Protein AF-A0A7H8UGN9-F1 (afdb_monomer)

Nearest PDB structures (foldseek):
  7ktr-assembly1_F  TM=2.786E-01  e=3.218E+00  Homo sapiens
  7kts-assembly1_F  TM=2.786E-01  e=3.218E+00  Homo sapiens

Secondary structure (DSSP, 8-state):
---B--PPSS-STT-----HHHHHT-THHHH---SSPPPHHHHHHHHHHHHHHHHHHHHHHHHHH-S-B--SS-HHHHHHHHHHHTTT--------SS--EEPPPTT------------------PPPBTTBEE-----------

Radius of gyration: 26.69 Å; Cα contacts (8 Å, |Δi|>4): 137; chains: 1; bounding box: 57×45×77 Å

Sequence (145 aa):
MAINDFKSFAVGAGANVMSKAGWIALTALATGFQAGKASSAQVNKALRQSSVIASMIAQFTADFTGQDVLDNGNLSTLHAAFGNSVSGRLAKVLTFTSFGTYTPTTGTKKIRVPAVGGEGCGGGVPSSSSATQTITMGGECVVYA

Organism: Enterobacter cloacae (NCBI:txid550)

Mean predicted aligned error: 12.05 Å

Solvent-accessible surface area (backbone atoms only — not comparable to full-atom values): 9498 Å² total; per-residue (Å²): 130,49,48,54,59,50,61,57,40,75,77,57,90,89,44,70,49,54,51,71,69,60,50,74,71,34,69,44,73,80,71,44,84,65,95,75,84,77,55,64,30,53,52,41,38,56,47,24,59,53,24,40,52,50,20,49,53,34,44,52,25,12,73,58,58,63,41,68,35,75,84,76,82,57,59,68,61,52,52,52,44,47,54,53,35,62,53,91,58,91,87,77,88,84,86,76,94,61,88,61,80,52,72,72,58,92,86,68,84,77,85,84,83,84,86,82,89,82,95,52,81,68,82,81,84,69,88,62,52,103,72,34,57,66,69,81,66,73,69,88,86,82,81,84,129

Structure (mmCIF, N/CA/C/O backbone):
data_AF-A0A7H8UGN9-F1
#
_entry.id   AF-A0A7H8UGN9-F1
#
loop_
_atom_site.group_PDB
_atom_site.id
_atom_site.type_symbol
_atom_site.label_atom_id
_atom_site.label_alt_id
_atom_site.label_comp_id
_atom_site.label_asym_id
_atom_site.label_entity_id
_atom_site.label_seq_id
_atom_site.pdbx_PDB_ins_code
_atom_site.Cartn_x
_atom_site.Cartn_y
_atom_site.Cartn_z
_atom_site.occupancy
_atom_site.B_iso_or_equiv
_atom_site.auth_seq_id
_atom_site.auth_comp_id
_atom_site.auth_asym_id
_atom_site.auth_atom_id
_atom_site.pdbx_PDB_model_num
ATOM 1 N N . MET A 1 1 ? 18.323 10.502 -0.419 1.00 78.19 1 MET A N 1
ATOM 2 C CA . MET A 1 1 ? 17.326 9.423 -0.265 1.00 78.19 1 MET A CA 1
ATOM 3 C C . MET A 1 1 ? 15.979 10.057 -0.538 1.00 78.19 1 MET A C 1
ATOM 5 O O . MET A 1 1 ? 15.752 11.125 0.016 1.00 78.19 1 MET A O 1
ATOM 9 N N . ALA A 1 2 ? 15.171 9.473 -1.421 1.00 91.44 2 ALA A N 1
ATOM 10 C CA . ALA A 1 2 ? 13.833 9.983 -1.707 1.00 91.44 2 ALA A CA 1
ATOM 11 C C . ALA A 1 2 ? 12.951 9.940 -0.448 1.00 91.44 2 ALA A C 1
ATOM 13 O O . ALA A 1 2 ? 13.086 9.036 0.382 1.00 91.44 2 ALA A O 1
ATOM 14 N N . ILE A 1 3 ? 12.086 10.935 -0.293 1.00 95.06 3 ILE A N 1
ATOM 15 C CA . ILE A 1 3 ? 11.214 11.114 0.867 1.00 95.06 3 ILE A CA 1
ATOM 16 C C . ILE A 1 3 ? 9.932 10.297 0.687 1.00 95.06 3 ILE A C 1
ATOM 18 O O . ILE A 1 3 ? 9.371 10.217 -0.401 1.00 95.06 3 ILE A O 1
ATOM 22 N N . ASN A 1 4 ? 9.449 9.711 1.780 1.00 96.88 4 ASN A N 1
ATOM 23 C CA . ASN A 1 4 ? 8.142 9.069 1.866 1.00 96.88 4 ASN A CA 1
ATOM 24 C C . ASN A 1 4 ? 7.338 9.722 2.992 1.00 96.88 4 ASN A C 1
ATOM 26 O O . ASN A 1 4 ? 7.668 9.527 4.167 1.00 96.88 4 ASN A O 1
ATOM 30 N N . ASP A 1 5 ? 6.285 10.459 2.654 1.00 97.38 5 ASP A N 1
ATOM 31 C CA . ASP A 1 5 ? 5.433 11.137 3.637 1.00 97.38 5 ASP A CA 1
ATOM 32 C C . ASP A 1 5 ? 4.325 10.245 4.205 1.00 97.38 5 ASP A C 1
ATOM 34 O O . ASP A 1 5 ? 3.817 10.513 5.293 1.00 97.38 5 ASP A O 1
ATOM 38 N N . PHE A 1 6 ? 4.005 9.124 3.555 1.00 97.06 6 PHE A N 1
ATOM 39 C CA . PHE A 1 6 ? 3.008 8.181 4.054 1.00 97.06 6 PHE A CA 1
ATOM 40 C C . PHE A 1 6 ? 3.581 7.389 5.226 1.00 97.06 6 PHE A C 1
ATOM 42 O O . PHE A 1 6 ? 4.402 6.479 5.066 1.00 97.06 6 PHE A O 1
ATOM 49 N N . LYS A 1 7 ? 3.144 7.727 6.440 1.00 96.38 7 LYS A N 1
ATOM 50 C CA . LYS A 1 7 ? 3.628 7.094 7.670 1.00 96.38 7 LYS A CA 1
ATOM 51 C C . LYS A 1 7 ? 2.713 5.967 8.124 1.00 96.38 7 LYS A C 1
ATOM 53 O O . LYS A 1 7 ? 1.488 6.063 8.081 1.00 96.38 7 LYS A O 1
ATOM 58 N N . SER A 1 8 ? 3.330 4.902 8.623 1.00 97.06 8 SER A N 1
ATOM 59 C CA . SER A 1 8 ? 2.602 3.846 9.316 1.00 97.06 8 SER A CA 1
ATOM 60 C C . SER A 1 8 ? 2.088 4.354 10.666 1.00 97.06 8 SER A C 1
ATOM 62 O O . SER A 1 8 ? 2.807 4.989 11.438 1.00 97.06 8 SER A O 1
ATOM 64 N N . PHE A 1 9 ? 0.820 4.078 10.960 1.00 97.19 9 PHE A N 1
ATOM 65 C CA . PHE A 1 9 ? 0.168 4.531 12.179 1.00 97.19 9 PHE A CA 1
ATOM 66 C C . PHE A 1 9 ? 0.240 3.473 13.277 1.00 97.19 9 PHE A C 1
ATOM 68 O O . PHE A 1 9 ? 0.092 2.272 13.039 1.00 97.19 9 PHE A O 1
ATOM 75 N N . ALA A 1 10 ? 0.426 3.947 14.509 1.00 96.00 10 ALA A N 1
ATOM 76 C CA . ALA A 1 10 ? 0.406 3.145 15.720 1.00 96.00 10 ALA A CA 1
ATOM 77 C C . ALA A 1 10 ? 1.354 1.939 15.697 1.00 96.00 10 ALA A C 1
ATOM 79 O O . ALA A 1 10 ? 1.016 0.960 16.322 1.00 96.00 10 ALA A O 1
ATOM 80 N N . VAL A 1 11 ? 2.507 1.924 15.020 1.00 95.81 11 VAL A N 1
ATOM 81 C CA . VAL A 1 11 ? 3.410 0.741 14.968 1.00 95.81 11 VAL A CA 1
ATOM 82 C C . VAL A 1 11 ? 4.383 0.608 16.149 1.00 95.81 11 VAL A C 1
ATOM 84 O O . VAL A 1 11 ? 5.031 -0.425 16.288 1.00 95.81 11 VAL A O 1
ATOM 87 N N . GLY A 1 12 ? 4.476 1.627 17.005 1.00 94.69 12 GLY A N 1
ATOM 88 C CA . GLY A 1 12 ? 5.404 1.648 18.138 1.00 94.69 12 GLY A CA 1
ATOM 89 C C . GLY A 1 12 ? 5.104 0.614 19.229 1.00 94.69 12 GLY A C 1
ATOM 90 O O . GLY A 1 12 ? 3.985 0.100 19.354 1.00 94.69 12 GLY A O 1
ATOM 91 N N . ALA A 1 13 ? 6.119 0.341 20.052 1.00 92.81 13 ALA A N 1
ATOM 92 C CA . ALA A 1 13 ? 5.973 -0.468 21.257 1.00 92.81 13 ALA A CA 1
ATOM 93 C C . ALA A 1 13 ? 4.938 0.161 22.206 1.00 92.81 13 ALA A C 1
ATOM 95 O O . ALA A 1 13 ? 4.885 1.379 22.363 1.00 92.81 13 ALA A O 1
ATOM 96 N N . GLY A 1 14 ? 4.084 -0.668 22.812 1.00 92.19 14 GLY A N 1
ATOM 97 C CA . GLY A 1 14 ? 3.029 -0.199 23.721 1.00 92.19 14 GLY A CA 1
ATOM 98 C C . GLY A 1 14 ? 1.841 0.499 23.045 1.00 92.19 14 GLY A C 1
ATOM 99 O O . GLY A 1 14 ? 0.941 0.963 23.739 1.00 92.19 14 GLY A O 1
ATOM 100 N N . ALA A 1 15 ? 1.790 0.570 21.710 1.00 95.38 15 ALA A N 1
ATOM 101 C CA . ALA A 1 15 ? 0.651 1.165 21.021 1.00 95.38 15 ALA A CA 1
ATOM 102 C C . ALA A 1 15 ? -0.658 0.424 21.354 1.00 95.38 15 ALA A C 1
ATOM 104 O O . ALA A 1 15 ? -0.735 -0.803 21.250 1.00 95.38 15 ALA A O 1
ATOM 105 N N . ASN A 1 16 ? -1.698 1.189 21.700 1.00 96.94 16 ASN A N 1
ATOM 106 C CA . ASN A 1 16 ? -3.030 0.684 22.033 1.00 96.94 16 ASN A CA 1
ATOM 107 C C . ASN A 1 16 ? -3.711 0.079 20.797 1.00 96.94 16 ASN A C 1
ATOM 109 O O . ASN A 1 16 ? -4.442 0.759 20.077 1.00 96.94 16 ASN A O 1
ATOM 113 N N . VAL A 1 17 ? -3.426 -1.190 20.517 1.00 96.56 17 VAL A N 1
ATOM 114 C CA . VAL A 1 17 ? -3.895 -1.888 19.323 1.00 96.56 17 VAL A CA 1
ATOM 115 C C . VAL A 1 17 ? -4.367 -3.284 19.696 1.00 96.56 17 VAL A C 1
ATOM 117 O O . VAL A 1 17 ? -3.645 -4.044 20.338 1.00 96.56 17 VAL A O 1
ATOM 120 N N . MET A 1 18 ? -5.568 -3.643 19.241 1.00 96.06 18 MET A N 1
ATOM 121 C CA . MET A 1 18 ? -6.157 -4.957 19.489 1.00 96.06 18 MET A CA 1
ATOM 122 C C . MET A 1 18 ? -5.234 -6.103 19.025 1.00 96.06 18 MET A C 1
ATOM 124 O O . MET A 1 18 ? -4.556 -6.028 17.986 1.00 96.06 18 MET A O 1
ATOM 128 N N . SER A 1 19 ? -5.230 -7.202 19.785 1.00 95.56 19 SER A N 1
ATOM 129 C CA . SER A 1 19 ? -4.479 -8.4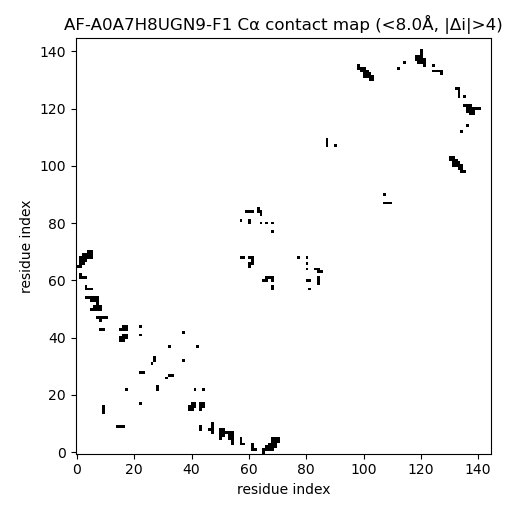12 19.441 1.00 95.56 19 SER A CA 1
ATOM 130 C C . SER A 1 19 ? -4.935 -8.990 18.094 1.00 95.56 19 SER A C 1
ATOM 132 O O . SER A 1 19 ? -6.046 -8.748 17.622 1.00 95.56 19 SER A O 1
ATOM 134 N N . LYS A 1 20 ? -4.065 -9.751 17.421 1.00 95.56 20 LYS A N 1
ATOM 135 C CA . LYS A 1 20 ? -4.423 -10.375 16.134 1.00 95.56 20 LYS A CA 1
ATOM 136 C C . LYS A 1 20 ? -5.568 -11.384 16.290 1.00 95.56 20 LYS A C 1
ATOM 138 O O . LYS A 1 20 ? -6.463 -11.381 15.453 1.00 95.56 20 LYS A O 1
ATOM 143 N N . ALA A 1 21 ? -5.559 -12.175 17.364 1.00 96.88 21 ALA A N 1
ATOM 144 C CA . ALA A 1 21 ? -6.622 -13.129 17.668 1.00 96.88 21 ALA A CA 1
ATOM 145 C C . ALA A 1 21 ? -7.972 -12.426 17.893 1.00 96.88 21 ALA A C 1
ATOM 147 O O . ALA A 1 21 ? -8.953 -12.777 17.245 1.00 96.88 21 ALA A O 1
ATOM 148 N N . GLY A 1 22 ? -7.997 -11.370 18.718 1.00 96.38 22 GLY A N 1
ATOM 149 C CA . GLY A 1 22 ? -9.214 -10.588 18.955 1.00 96.38 22 GLY A CA 1
ATOM 150 C C . GLY A 1 22 ? -9.743 -9.911 17.690 1.00 96.38 22 GLY A C 1
ATOM 151 O O . GLY A 1 22 ? -10.949 -9.838 17.498 1.00 96.38 22 GLY A O 1
ATOM 152 N N . TRP A 1 23 ? -8.850 -9.476 16.796 1.00 96.81 23 TRP A N 1
ATOM 153 C CA . TRP A 1 23 ? -9.233 -8.871 15.520 1.00 96.81 23 TRP A CA 1
ATOM 154 C C . TRP A 1 23 ? -9.893 -9.861 14.556 1.00 96.81 23 TRP A C 1
ATOM 156 O O . TRP A 1 23 ? -10.903 -9.529 13.952 1.00 96.81 23 TRP A O 1
ATOM 166 N N . ILE A 1 24 ? -9.343 -11.072 14.410 1.00 96.50 24 ILE A N 1
ATOM 167 C CA . ILE A 1 24 ? -9.915 -12.093 13.512 1.00 96.50 24 ILE A CA 1
ATOM 168 C C . ILE A 1 24 ? -11.276 -12.579 14.029 1.00 96.50 24 ILE A C 1
ATOM 170 O O . ILE A 1 24 ? -12.161 -12.860 13.230 1.00 96.50 24 ILE A O 1
ATOM 174 N N . ALA A 1 25 ? -11.451 -12.648 15.350 1.00 96.75 25 ALA A N 1
ATOM 175 C CA . ALA A 1 25 ? -12.712 -13.041 15.973 1.00 96.75 25 ALA A CA 1
ATOM 176 C C . ALA A 1 25 ? -13.775 -11.924 15.990 1.00 96.75 25 ALA A C 1
ATOM 178 O O . ALA A 1 25 ? -14.922 -12.171 16.358 1.00 96.75 25 ALA A O 1
ATOM 179 N N . LEU A 1 26 ? -13.414 -10.686 15.640 1.00 95.31 26 LEU A N 1
ATOM 180 C CA . LEU A 1 26 ? -14.311 -9.541 15.732 1.00 95.31 26 LEU A CA 1
ATOM 181 C C . LEU A 1 26 ? -15.334 -9.556 14.588 1.00 95.31 26 LEU A C 1
ATOM 183 O O . LEU A 1 26 ? -14.963 -9.401 13.430 1.00 95.31 26 LEU A O 1
ATOM 187 N N . THR A 1 27 ? -16.631 -9.611 14.902 1.00 94.12 27 THR A N 1
ATOM 188 C CA . THR A 1 27 ? -17.713 -9.550 13.896 1.00 94.12 27 THR A CA 1
ATOM 189 C C . THR A 1 27 ? -17.630 -8.305 13.005 1.00 94.12 27 THR A C 1
ATOM 191 O O . THR A 1 27 ? -17.862 -8.380 11.798 1.00 94.12 27 THR A O 1
ATOM 194 N N . ALA A 1 28 ? -17.207 -7.169 13.575 1.00 94.88 28 ALA A N 1
ATOM 195 C CA . ALA A 1 28 ? -17.007 -5.915 12.846 1.00 94.88 28 ALA A CA 1
ATOM 196 C C . ALA A 1 28 ? -15.903 -5.984 11.772 1.00 94.88 28 ALA A C 1
ATOM 198 O O . ALA A 1 28 ? -15.842 -5.098 10.926 1.00 94.88 28 ALA A O 1
ATOM 199 N N . LEU A 1 29 ? -15.058 -7.022 11.752 1.00 94.25 29 LEU A N 1
ATOM 200 C CA . LEU A 1 29 ? -14.141 -7.263 10.635 1.00 94.25 29 LEU A CA 1
ATOM 201 C C . LEU A 1 29 ? -14.904 -7.538 9.329 1.00 94.25 29 LEU A C 1
ATOM 203 O O . LEU A 1 29 ? -14.459 -7.118 8.266 1.00 94.25 29 LEU A O 1
ATOM 207 N N . ALA A 1 30 ? -16.048 -8.221 9.417 1.00 94.94 30 ALA A N 1
ATOM 208 C CA . ALA A 1 30 ? -16.899 -8.526 8.271 1.00 94.94 30 ALA A CA 1
ATOM 209 C C . ALA A 1 30 ? -17.932 -7.422 8.007 1.00 94.94 30 ALA A C 1
ATOM 211 O O . ALA A 1 30 ? -18.186 -7.073 6.860 1.00 94.94 30 ALA A O 1
ATOM 212 N N . THR A 1 31 ? -18.533 -6.868 9.064 1.00 94.94 31 THR A N 1
ATOM 213 C CA . THR A 1 31 ? -19.659 -5.925 8.940 1.00 94.94 31 THR A CA 1
ATOM 214 C C . THR A 1 31 ? -19.253 -4.457 9.007 1.00 94.94 31 THR A C 1
ATOM 216 O O . THR A 1 31 ? -20.101 -3.587 8.844 1.00 94.94 31 THR A O 1
ATOM 219 N N . GLY A 1 32 ? -17.998 -4.152 9.336 1.00 94.50 32 GLY A N 1
ATOM 220 C CA . GLY A 1 32 ? -17.600 -2.822 9.792 1.00 94.50 32 GLY A CA 1
ATOM 221 C C . GLY A 1 32 ? -18.161 -2.472 11.178 1.00 94.50 32 GLY A C 1
ATOM 222 O O . GLY A 1 32 ? -18.986 -3.198 11.749 1.00 94.50 32 GLY A O 1
ATOM 223 N N . PHE A 1 33 ? -17.700 -1.344 11.731 1.00 93.81 33 PHE A N 1
ATOM 224 C CA . PHE A 1 33 ? -18.282 -0.775 12.948 1.00 93.81 33 PHE A CA 1
ATOM 225 C C . PHE A 1 33 ? -19.663 -0.200 12.632 1.00 93.81 33 PHE A C 1
ATOM 227 O O . PHE A 1 33 ? -19.801 0.653 11.760 1.00 93.81 33 PHE A O 1
ATOM 234 N N . GLN A 1 34 ? -20.673 -0.686 13.347 1.00 93.31 34 GLN A N 1
ATOM 235 C CA . GLN A 1 34 ? -22.054 -0.222 13.237 1.00 93.31 34 GLN A CA 1
ATOM 236 C C . GLN A 1 34 ? -22.315 0.932 14.216 1.00 93.31 34 GLN A C 1
ATOM 238 O O . GLN A 1 34 ? -21.396 1.419 14.880 1.00 93.31 34 GLN A O 1
ATOM 243 N N . ALA A 1 35 ? -23.573 1.365 14.323 1.00 90.19 35 ALA A N 1
ATOM 244 C CA . ALA A 1 35 ? -23.979 2.370 15.299 1.00 90.19 35 ALA A CA 1
ATOM 245 C C . ALA A 1 35 ? -23.514 1.997 16.723 1.00 90.19 35 ALA A C 1
ATOM 247 O O . ALA A 1 35 ? -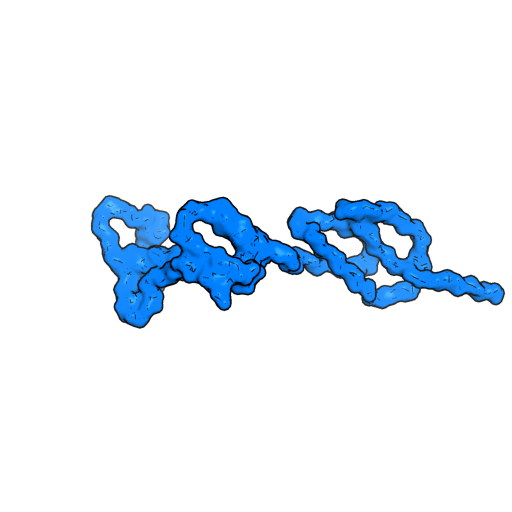23.706 0.870 17.181 1.00 90.19 35 ALA A O 1
ATOM 248 N N . GLY A 1 36 ? -22.896 2.953 17.419 1.00 89.25 36 GLY A N 1
ATOM 249 C CA . GLY A 1 36 ? -22.307 2.753 18.743 1.00 89.25 36 GLY A CA 1
ATOM 250 C C . GLY A 1 36 ? -20.867 3.259 18.827 1.00 89.25 36 GLY A C 1
ATOM 251 O O . GLY A 1 36 ? -20.380 3.967 17.948 1.00 89.25 36 GLY A O 1
ATOM 252 N N . LYS A 1 37 ? -20.178 2.921 19.922 1.00 87.75 37 LYS A N 1
ATOM 253 C CA . LYS A 1 37 ? -18.780 3.310 20.156 1.00 87.75 37 LYS A CA 1
ATOM 254 C C . LYS A 1 37 ? -17.853 2.160 19.765 1.00 87.75 37 LYS A C 1
ATOM 256 O O . LYS A 1 37 ? -17.911 1.095 20.376 1.00 87.75 37 LYS A O 1
ATOM 261 N N . ALA A 1 38 ? -16.974 2.384 18.791 1.00 92.31 38 ALA A N 1
ATOM 262 C CA . ALA A 1 38 ? -15.859 1.480 18.520 1.00 92.31 38 ALA A CA 1
ATOM 263 C C . ALA A 1 38 ? -14.754 1.684 19.566 1.00 92.31 38 ALA A C 1
ATOM 265 O O . ALA A 1 38 ? -14.448 2.817 19.945 1.00 92.31 38 ALA A O 1
ATOM 266 N N . SER A 1 39 ? -14.130 0.600 20.029 1.00 94.50 39 SER A N 1
ATOM 267 C CA . SER A 1 39 ? -12.977 0.718 20.924 1.00 94.50 39 SER A CA 1
ATOM 268 C C . SER A 1 39 ? -11.794 1.330 20.173 1.00 94.50 39 SER A C 1
ATOM 270 O O . SER A 1 39 ? -11.495 0.939 19.041 1.00 94.50 39 SER A O 1
ATOM 272 N N . SER A 1 40 ? -11.068 2.244 20.820 1.00 95.50 40 SER A N 1
ATOM 273 C CA . SER A 1 40 ? -9.866 2.866 20.251 1.00 95.50 40 SER A CA 1
ATOM 274 C C . SER A 1 40 ? -8.826 1.827 19.819 1.00 95.50 40 SER A C 1
ATOM 276 O O . SER A 1 40 ? -8.203 1.983 18.774 1.00 95.50 40 SER A O 1
ATOM 278 N N . ALA A 1 41 ? -8.714 0.704 20.537 1.00 96.75 41 ALA A N 1
ATOM 279 C CA . ALA A 1 41 ? -7.837 -0.406 20.166 1.00 96.75 41 ALA A CA 1
ATOM 280 C C . ALA A 1 41 ? -8.237 -1.076 18.836 1.00 96.75 41 ALA A C 1
ATOM 282 O O . ALA A 1 41 ? -7.369 -1.547 18.095 1.00 96.75 41 ALA A O 1
ATOM 283 N N . GLN A 1 42 ? -9.539 -1.136 18.535 1.00 95.94 42 GLN A N 1
ATOM 284 C CA . GLN A 1 42 ? -10.070 -1.698 17.289 1.00 95.94 42 GLN A CA 1
ATOM 285 C C . GLN A 1 42 ? -9.863 -0.722 16.126 1.00 95.94 42 GLN A C 1
ATOM 287 O O . GLN A 1 42 ? -9.388 -1.125 15.066 1.00 95.94 42 GLN A O 1
ATOM 292 N N . VAL A 1 43 ? -10.142 0.568 16.339 1.00 96.50 43 VAL A N 1
ATOM 293 C CA . VAL A 1 43 ? -9.908 1.619 15.334 1.00 96.50 43 VAL A CA 1
ATOM 294 C C . VAL A 1 43 ? -8.420 1.710 14.993 1.00 96.50 43 VAL A C 1
ATOM 296 O O . VAL A 1 43 ? -8.051 1.655 13.822 1.00 96.50 43 VAL A O 1
ATOM 299 N N . ASN A 1 44 ? -7.543 1.724 15.999 1.00 97.06 44 ASN A N 1
ATOM 300 C CA . ASN A 1 44 ? -6.100 1.735 15.778 1.00 97.06 44 ASN A CA 1
ATOM 301 C C . ASN A 1 44 ? -5.618 0.481 15.036 1.00 97.06 44 ASN A C 1
ATOM 303 O O . ASN A 1 44 ? -4.670 0.563 14.258 1.00 97.06 44 ASN A O 1
ATOM 307 N N . LYS A 1 45 ? -6.263 -0.680 15.232 1.00 97.00 45 LYS A N 1
ATOM 308 C CA . LYS A 1 45 ? -5.948 -1.896 14.469 1.00 97.00 45 LYS A CA 1
ATOM 309 C C . LYS A 1 45 ? -6.267 -1.726 12.988 1.00 97.00 45 LYS A C 1
ATOM 311 O O . LYS A 1 45 ? -5.402 -2.028 12.167 1.00 97.00 45 LYS A O 1
ATOM 316 N N . ALA A 1 46 ? -7.460 -1.228 12.666 1.00 96.25 46 ALA A N 1
ATOM 317 C CA . ALA A 1 46 ? -7.884 -0.978 11.291 1.00 96.25 46 ALA A CA 1
ATOM 318 C C . ALA A 1 46 ? -6.967 0.047 10.600 1.00 96.25 46 ALA A C 1
ATOM 320 O O . ALA A 1 46 ? -6.424 -0.233 9.533 1.00 96.25 46 ALA A O 1
ATOM 321 N N . LEU A 1 47 ? -6.708 1.183 11.261 1.00 96.94 47 LEU A N 1
ATOM 322 C CA . LEU A 1 47 ? -5.822 2.236 10.755 1.00 96.94 47 LEU A CA 1
ATOM 323 C C . LEU A 1 47 ? -4.375 1.759 10.594 1.00 96.94 47 LEU A C 1
ATOM 325 O O . LEU A 1 47 ? -3.721 2.097 9.611 1.00 96.94 47 LEU A O 1
ATOM 329 N N . ARG A 1 48 ? -3.852 0.946 11.523 1.00 97.56 48 ARG A N 1
ATOM 330 C CA . ARG A 1 48 ? -2.514 0.349 11.386 1.00 97.56 48 ARG A CA 1
ATOM 331 C C . ARG A 1 48 ? -2.450 -0.560 10.155 1.00 97.56 48 ARG A C 1
ATOM 333 O O . ARG A 1 48 ? -1.473 -0.493 9.421 1.00 97.56 48 ARG A O 1
ATOM 340 N N . GLN A 1 49 ? -3.459 -1.404 9.910 1.00 96.69 49 GLN A N 1
ATOM 341 C CA . GLN A 1 49 ? -3.444 -2.302 8.746 1.00 96.69 49 GLN A CA 1
ATOM 342 C C . GLN A 1 49 ? -3.396 -1.535 7.420 1.00 96.69 49 GLN A C 1
ATOM 344 O O . GLN A 1 49 ? -2.619 -1.912 6.547 1.00 96.69 49 GLN A O 1
ATOM 349 N N . SER A 1 50 ? -4.166 -0.456 7.276 1.00 97.19 50 SER A N 1
ATOM 350 C CA . SER A 1 50 ? -4.154 0.350 6.051 1.00 97.19 50 SER A CA 1
ATOM 351 C C . SER A 1 50 ? -2.881 1.189 5.915 1.00 97.19 50 SER A C 1
ATOM 353 O O . SER A 1 50 ? -2.217 1.138 4.881 1.00 97.19 50 SER A O 1
ATOM 355 N N . SER A 1 51 ? -2.495 1.918 6.964 1.00 97.62 51 SER A N 1
ATOM 356 C CA . SER A 1 51 ? -1.338 2.826 6.933 1.00 97.62 51 SER A CA 1
ATOM 357 C C . SER A 1 51 ? 0.001 2.107 6.762 1.00 97.62 51 SER A C 1
ATOM 359 O O . SER A 1 51 ? 0.891 2.638 6.105 1.00 97.62 51 SER A O 1
ATOM 361 N N . VAL A 1 52 ? 0.161 0.890 7.298 1.00 97.81 52 VAL A 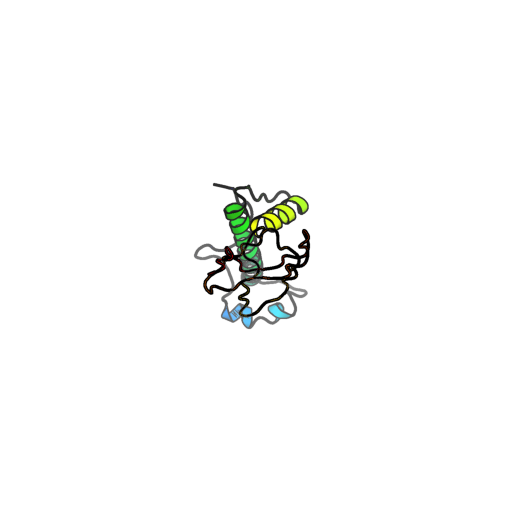N 1
ATOM 362 C CA . VAL A 1 52 ? 1.376 0.086 7.079 1.00 97.81 52 VAL A CA 1
ATOM 363 C C . VAL A 1 52 ? 1.518 -0.289 5.605 1.00 97.81 52 VAL A C 1
ATOM 365 O O . VAL A 1 52 ? 2.607 -0.153 5.053 1.00 97.81 52 VAL A O 1
ATOM 368 N N . ILE A 1 53 ? 0.431 -0.710 4.953 1.00 98.00 53 ILE A N 1
ATOM 369 C CA . ILE A 1 53 ? 0.451 -1.037 3.522 1.00 98.00 53 ILE A CA 1
ATOM 370 C C . ILE A 1 53 ? 0.700 0.220 2.683 1.00 98.00 53 ILE A C 1
ATOM 372 O O . ILE A 1 53 ? 1.544 0.191 1.792 1.00 98.00 53 ILE A O 1
ATOM 376 N N . ALA A 1 54 ? 0.039 1.336 3.001 1.00 96.62 54 ALA A N 1
ATOM 377 C CA . ALA A 1 54 ? 0.256 2.604 2.307 1.00 96.62 54 ALA A CA 1
ATOM 378 C C . ALA A 1 54 ? 1.718 3.073 2.413 1.00 96.62 54 ALA A C 1
ATOM 380 O O . ALA A 1 54 ? 2.351 3.363 1.400 1.00 96.62 54 ALA A O 1
ATOM 381 N N . SER A 1 55 ? 2.281 3.062 3.625 1.00 97.25 55 SER A N 1
ATOM 382 C CA . SER A 1 55 ? 3.675 3.438 3.877 1.00 97.25 55 SER A CA 1
ATOM 383 C C . SER A 1 55 ? 4.663 2.522 3.151 1.00 97.25 55 SER A C 1
ATOM 385 O O . SER A 1 55 ? 5.633 3.007 2.573 1.00 97.25 55 SER A O 1
ATOM 387 N N . MET A 1 56 ? 4.389 1.212 3.110 1.00 97.31 56 MET A N 1
ATOM 388 C CA . MET A 1 56 ? 5.197 0.238 2.371 1.00 97.31 56 MET A CA 1
ATOM 389 C C . MET A 1 56 ? 5.179 0.504 0.861 1.00 97.31 56 MET A C 1
ATOM 391 O O . MET A 1 56 ? 6.233 0.483 0.231 1.00 97.31 56 MET A O 1
ATOM 395 N N . ILE A 1 57 ? 4.008 0.774 0.271 1.00 96.19 57 ILE A N 1
ATOM 396 C CA . ILE A 1 57 ? 3.876 1.058 -1.171 1.00 96.19 57 ILE A CA 1
ATOM 397 C C . ILE A 1 57 ? 4.569 2.373 -1.528 1.00 96.19 57 ILE A C 1
ATOM 399 O O . ILE A 1 57 ? 5.249 2.456 -2.554 1.00 96.19 57 ILE A O 1
ATOM 403 N N . ALA A 1 58 ? 4.426 3.390 -0.681 1.00 96.81 58 ALA A N 1
ATOM 404 C CA . ALA A 1 58 ? 5.088 4.669 -0.872 1.00 96.81 58 ALA A CA 1
ATOM 405 C C . ALA A 1 58 ? 6.614 4.532 -0.774 1.00 96.81 58 ALA A C 1
ATOM 407 O O . ALA A 1 58 ? 7.317 5.021 -1.654 1.00 96.81 58 ALA A O 1
ATOM 408 N N . GLN A 1 59 ? 7.127 3.778 0.207 1.00 96.81 59 GLN A N 1
ATOM 409 C CA . GLN A 1 59 ? 8.564 3.516 0.321 1.00 96.81 59 GLN A CA 1
ATOM 410 C C . GLN A 1 59 ? 9.092 2.750 -0.892 1.00 96.81 59 GLN A C 1
ATOM 412 O O . GLN A 1 59 ? 10.069 3.166 -1.500 1.00 96.81 59 GLN A O 1
ATOM 417 N N . PHE A 1 60 ? 8.397 1.685 -1.300 1.00 95.81 60 PHE A N 1
ATOM 418 C CA . PHE A 1 60 ? 8.731 0.936 -2.511 1.00 95.81 60 PHE A CA 1
ATOM 419 C C . PHE A 1 60 ? 8.800 1.858 -3.736 1.00 95.81 60 PHE A C 1
ATOM 421 O O . PHE A 1 60 ? 9.721 1.779 -4.545 1.00 95.81 60 PHE A O 1
ATOM 428 N N . THR A 1 61 ? 7.830 2.759 -3.872 1.00 95.75 61 THR A N 1
ATOM 429 C CA . THR A 1 61 ? 7.790 3.706 -4.987 1.00 95.75 61 THR A CA 1
ATOM 430 C C . THR A 1 61 ? 8.976 4.666 -4.945 1.00 95.75 61 THR A C 1
ATOM 432 O O . THR A 1 61 ? 9.630 4.847 -5.973 1.00 95.75 61 THR A O 1
ATOM 435 N N . ALA A 1 62 ? 9.296 5.222 -3.776 1.00 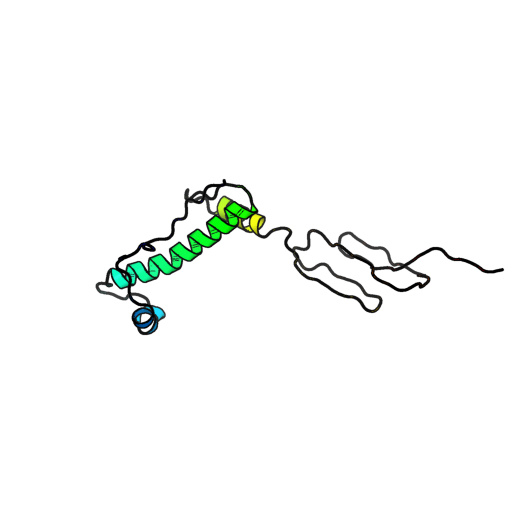95.62 62 ALA A N 1
ATOM 436 C CA . ALA A 1 62 ? 10.446 6.098 -3.579 1.00 95.62 62 ALA A CA 1
ATOM 437 C C . ALA A 1 62 ? 11.769 5.387 -3.919 1.00 95.62 62 ALA A C 1
ATOM 439 O O . ALA A 1 62 ? 12.579 5.915 -4.681 1.00 95.62 62 ALA A O 1
ATOM 440 N N . ASP A 1 63 ? 11.948 4.152 -3.444 1.00 94.62 63 ASP A N 1
ATOM 441 C CA . ASP A 1 63 ? 13.165 3.358 -3.650 1.00 94.62 63 ASP A CA 1
ATOM 442 C C . ASP A 1 63 ? 13.424 3.061 -5.135 1.00 94.62 63 ASP A C 1
ATOM 444 O O . ASP A 1 63 ? 14.566 3.097 -5.592 1.00 94.62 63 ASP A O 1
ATOM 448 N N . PHE A 1 64 ? 12.370 2.779 -5.908 1.00 91.69 64 PHE A N 1
ATOM 449 C CA . PHE A 1 64 ? 12.504 2.367 -7.310 1.00 91.69 64 PHE A CA 1
ATOM 450 C C . PHE A 1 64 ? 12.374 3.488 -8.335 1.00 91.69 64 PHE A C 1
ATOM 452 O O . PHE A 1 64 ? 12.770 3.296 -9.484 1.00 91.69 64 PHE A O 1
ATOM 459 N N . THR A 1 65 ? 11.828 4.637 -7.950 1.00 91.69 65 THR A N 1
ATOM 460 C CA . THR A 1 65 ? 11.793 5.822 -8.820 1.00 91.69 65 THR A CA 1
ATOM 461 C C . THR A 1 65 ? 12.923 6.795 -8.517 1.00 91.69 65 THR A C 1
ATOM 463 O O . THR A 1 65 ? 13.292 7.567 -9.396 1.00 91.69 65 THR A O 1
ATOM 466 N N . GLY A 1 66 ? 13.468 6.774 -7.296 1.00 91.31 66 GLY A N 1
ATOM 467 C CA . GLY A 1 66 ? 14.373 7.810 -6.805 1.00 91.31 66 GLY A CA 1
ATOM 468 C C . GLY A 1 66 ? 13.684 9.155 -6.549 1.00 91.31 66 GLY A C 1
ATOM 469 O O . GLY A 1 66 ? 14.379 10.126 -6.262 1.00 91.31 66 GLY A O 1
ATOM 470 N N . GLN A 1 67 ? 12.350 9.212 -6.635 1.00 92.44 67 GLN A N 1
ATOM 471 C CA . GLN A 1 67 ? 11.546 10.425 -6.497 1.00 92.44 67 GLN A CA 1
ATOM 472 C C . GLN A 1 67 ? 10.775 10.434 -5.177 1.00 92.44 67 GLN A C 1
ATOM 474 O O . GLN A 1 67 ? 10.367 9.384 -4.679 1.00 92.44 67 GLN A O 1
ATOM 479 N N . ASP A 1 68 ? 10.526 11.630 -4.649 1.00 95.50 68 ASP A N 1
ATOM 480 C CA . ASP A 1 68 ? 9.739 11.807 -3.431 1.00 95.50 68 ASP A CA 1
ATOM 481 C C . ASP A 1 68 ? 8.273 11.387 -3.626 1.00 95.50 68 ASP A C 1
ATOM 483 O O . ASP A 1 68 ? 7.651 11.644 -4.661 1.00 95.50 68 ASP A O 1
ATOM 487 N N . VAL A 1 69 ? 7.705 10.768 -2.592 1.00 96.62 69 VAL A N 1
ATOM 488 C CA . VAL A 1 69 ? 6.304 10.352 -2.514 1.00 96.62 69 VAL A CA 1
ATOM 489 C C . VAL A 1 69 ? 5.624 11.158 -1.408 1.00 96.62 69 VAL A C 1
ATOM 491 O O . VAL A 1 69 ? 5.690 10.804 -0.228 1.00 96.62 69 VAL A O 1
ATOM 494 N N . LEU A 1 70 ? 5.002 12.269 -1.813 1.00 96.38 70 LEU A N 1
ATOM 495 C CA . LEU A 1 70 ? 4.461 13.305 -0.927 1.00 96.38 70 LEU A CA 1
ATOM 496 C C . LEU A 1 70 ? 2.962 13.112 -0.646 1.00 96.38 70 LEU A C 1
ATOM 498 O O . LEU A 1 70 ? 2.193 12.794 -1.556 1.00 96.38 70 LEU A O 1
ATOM 502 N N . ASP A 1 71 ? 2.533 13.381 0.589 1.00 95.19 71 ASP A N 1
ATOM 503 C CA . ASP A 1 71 ? 1.118 13.366 0.997 1.00 95.19 71 ASP A CA 1
ATOM 504 C C . ASP A 1 71 ? 0.486 14.762 0.836 1.00 95.19 71 ASP A C 1
ATOM 506 O O . ASP A 1 71 ? 0.232 15.485 1.797 1.00 95.19 71 ASP A O 1
ATOM 510 N N . ASN A 1 72 ? 0.295 15.186 -0.418 1.00 96.12 72 ASN A N 1
ATOM 511 C CA . ASN A 1 72 ? -0.256 16.503 -0.777 1.00 96.12 72 ASN A CA 1
ATOM 512 C C . ASN A 1 72 ? -1.611 16.425 -1.508 1.00 96.12 72 ASN A C 1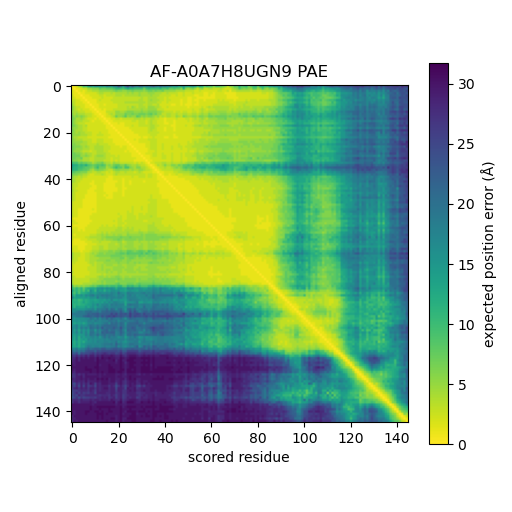
ATOM 514 O O . ASN A 1 72 ? -2.064 17.406 -2.098 1.00 96.12 72 ASN A O 1
ATOM 518 N N . GLY A 1 73 ? -2.241 15.247 -1.515 1.00 91.75 73 GLY A N 1
ATOM 519 C CA . GLY A 1 73 ? -3.527 15.005 -2.175 1.00 91.75 73 GLY A CA 1
ATOM 520 C C . GLY A 1 73 ? -3.473 14.857 -3.703 1.00 91.75 73 GLY A C 1
ATOM 521 O O . GLY A 1 73 ? -4.515 14.639 -4.323 1.00 91.75 73 GLY A O 1
ATOM 522 N N . ASN A 1 74 ? -2.299 14.929 -4.343 1.00 95.50 74 ASN A N 1
ATOM 523 C CA . ASN A 1 74 ? -2.188 14.759 -5.793 1.00 95.50 74 ASN A CA 1
ATOM 524 C C . ASN A 1 74 ? -2.181 13.273 -6.196 1.00 95.50 74 ASN A C 1
ATOM 526 O O . ASN A 1 74 ? -1.144 12.624 -6.356 1.00 95.50 74 ASN A O 1
ATOM 530 N N . LEU A 1 75 ? -3.381 12.728 -6.400 1.00 94.31 75 LEU A N 1
ATOM 531 C CA . LEU A 1 75 ? -3.568 11.329 -6.783 1.00 94.31 75 LEU A CA 1
ATOM 532 C C . LEU A 1 75 ? -2.935 10.992 -8.144 1.00 94.31 75 LEU A C 1
ATOM 534 O O . LEU A 1 75 ? -2.427 9.887 -8.329 1.00 94.31 75 LEU A O 1
ATOM 538 N N . SER A 1 76 ? -2.926 11.939 -9.088 1.00 94.94 76 SER A N 1
ATOM 539 C CA . SER A 1 76 ? -2.360 11.719 -10.423 1.00 94.94 76 SER A CA 1
ATOM 540 C C . SER A 1 76 ? -0.850 11.493 -10.363 1.00 94.94 76 SER A C 1
ATOM 542 O O . SER A 1 76 ? -0.336 10.586 -11.020 1.00 94.94 76 SER A O 1
ATOM 544 N N . THR A 1 77 ? -0.128 12.284 -9.565 1.00 94.06 77 THR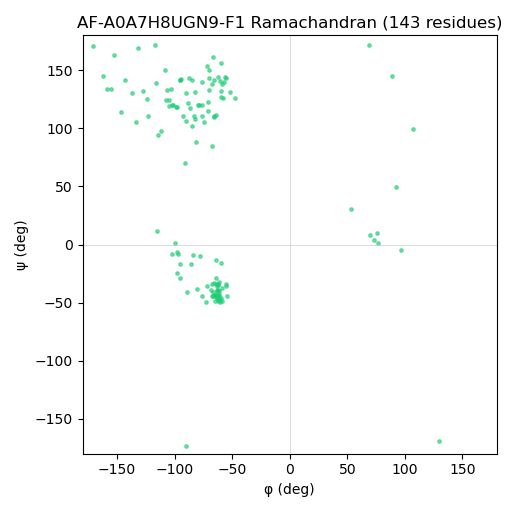 A N 1
ATOM 545 C CA . THR A 1 77 ? 1.322 12.108 -9.399 1.00 94.06 77 THR A CA 1
ATOM 546 C C . THR A 1 77 ? 1.647 10.818 -8.664 1.00 94.06 77 THR A C 1
ATOM 548 O O . THR A 1 77 ? 2.569 10.118 -9.072 1.00 94.06 77 THR A O 1
ATOM 551 N N . LEU A 1 78 ? 0.862 10.452 -7.644 1.00 94.69 78 LEU A N 1
ATOM 552 C CA . LEU A 1 78 ? 1.030 9.182 -6.930 1.00 94.69 78 LEU A CA 1
ATOM 553 C C . LEU A 1 78 ? 0.823 7.981 -7.858 1.00 94.69 78 LEU A C 1
ATOM 555 O O . LEU A 1 78 ? 1.636 7.057 -7.867 1.00 94.69 78 LEU A O 1
ATOM 559 N N . HIS A 1 79 ? -0.221 8.018 -8.688 1.00 93.81 79 HIS A N 1
ATOM 560 C CA . HIS A 1 79 ? -0.505 6.956 -9.647 1.00 93.81 79 HIS A CA 1
ATOM 561 C C . HIS A 1 79 ? 0.608 6.820 -10.697 1.00 93.81 79 HIS A C 1
ATOM 563 O O . HIS A 1 79 ? 1.063 5.712 -10.984 1.00 93.81 79 HIS A O 1
ATOM 569 N N . ALA A 1 80 ? 1.097 7.940 -11.238 1.00 92.88 80 ALA A N 1
ATOM 570 C CA . ALA A 1 80 ? 2.207 7.936 -12.187 1.00 92.88 80 ALA A CA 1
ATOM 571 C C . ALA A 1 80 ? 3.513 7.425 -11.553 1.00 92.88 80 ALA A C 1
ATOM 573 O O . ALA A 1 80 ? 4.206 6.602 -12.154 1.00 92.88 80 ALA A O 1
ATOM 574 N N . ALA A 1 81 ? 3.834 7.866 -10.334 1.00 91.81 81 ALA A N 1
ATOM 575 C CA . ALA A 1 81 ? 5.018 7.421 -9.604 1.00 91.81 81 ALA A CA 1
ATOM 576 C C . ALA A 1 81 ? 4.974 5.911 -9.338 1.00 91.81 81 ALA A C 1
ATOM 578 O O . ALA A 1 81 ? 5.938 5.206 -9.641 1.00 91.81 81 ALA A O 1
ATOM 579 N N . PHE A 1 82 ? 3.836 5.393 -8.865 1.00 94.06 82 PHE A N 1
ATOM 580 C CA . PHE A 1 82 ? 3.654 3.957 -8.670 1.00 94.06 82 PHE A CA 1
ATOM 581 C C . PHE A 1 82 ? 3.767 3.178 -9.989 1.00 94.06 82 PHE A C 1
ATOM 583 O O . PHE A 1 82 ? 4.474 2.178 -10.056 1.00 94.06 82 PHE A O 1
ATOM 590 N N . GLY A 1 83 ? 3.149 3.655 -11.073 1.00 91.44 83 GLY A N 1
ATOM 591 C CA . GLY A 1 83 ? 3.287 3.027 -12.392 1.00 91.44 83 GLY A CA 1
ATOM 592 C C . GLY A 1 83 ? 4.740 2.968 -12.878 1.00 91.44 83 GLY A C 1
ATOM 593 O O . GLY A 1 83 ? 5.171 1.967 -13.454 1.00 91.44 83 GLY A O 1
ATOM 594 N N . ASN A 1 84 ? 5.526 4.010 -12.602 1.00 89.38 84 ASN A N 1
ATOM 595 C CA . ASN A 1 84 ? 6.942 4.058 -12.950 1.00 89.38 84 ASN A CA 1
ATOM 596 C C . ASN A 1 84 ? 7.800 3.129 -12.081 1.00 89.38 84 ASN A C 1
ATOM 598 O O . ASN A 1 84 ? 8.723 2.513 -12.610 1.00 89.38 84 ASN A O 1
ATOM 602 N N . SER A 1 85 ? 7.484 2.969 -10.792 1.00 91.25 85 SER A N 1
ATOM 603 C CA . SER A 1 85 ? 8.249 2.103 -9.879 1.00 91.25 85 SER A CA 1
ATOM 604 C C . SER A 1 85 ? 8.204 0.622 -10.278 1.00 91.25 85 SER A C 1
ATOM 606 O O . SER A 1 85 ? 9.164 -0.121 -10.053 1.00 91.25 85 SER A O 1
ATOM 608 N N . VAL A 1 86 ? 7.118 0.202 -10.934 1.00 89.00 86 VAL A N 1
ATOM 609 C CA . VAL A 1 86 ? 6.925 -1.164 -11.451 1.00 89.00 86 VAL A CA 1
ATOM 610 C C . VAL A 1 86 ? 7.257 -1.310 -12.943 1.00 89.00 86 VAL A C 1
ATOM 612 O O . VAL A 1 86 ? 7.276 -2.423 -13.474 1.00 89.00 86 VAL A O 1
ATOM 615 N N . SER A 1 87 ? 7.548 -0.207 -13.634 1.00 82.44 87 SER A N 1
ATOM 616 C CA . SER A 1 87 ? 7.844 -0.193 -15.067 1.00 82.44 87 SER A CA 1
ATOM 617 C C . SER A 1 87 ? 9.202 -0.835 -15.380 1.00 82.44 87 SER A C 1
ATOM 619 O O . SER A 1 87 ? 10.175 -0.698 -14.642 1.00 82.44 87 SER A O 1
ATOM 621 N N . GLY A 1 88 ? 9.287 -1.550 -16.508 1.00 74.62 88 GLY A N 1
ATOM 622 C CA . GLY A 1 88 ? 10.540 -2.153 -16.985 1.00 74.62 88 GLY A CA 1
ATOM 623 C C . GLY A 1 88 ? 10.992 -3.412 -16.234 1.00 74.62 88 GLY A C 1
ATOM 624 O O . GLY A 1 88 ? 12.104 -3.885 -16.465 1.00 74.62 88 GLY A O 1
ATOM 625 N N . ARG A 1 89 ? 10.148 -3.974 -15.361 1.00 77.75 89 ARG A N 1
ATOM 626 C CA . ARG A 1 89 ? 10.375 -5.286 -14.739 1.00 77.75 89 ARG A CA 1
ATOM 627 C C . ARG A 1 89 ? 10.192 -6.420 -15.750 1.00 77.75 89 ARG A C 1
ATOM 629 O O . ARG A 1 89 ? 9.466 -6.290 -16.736 1.00 77.75 89 ARG A O 1
ATOM 636 N N . LEU A 1 90 ? 10.860 -7.544 -15.495 1.00 78.62 90 LEU A N 1
ATOM 637 C CA . LEU A 1 90 ? 10.734 -8.751 -16.306 1.00 78.62 90 LEU A CA 1
ATOM 638 C C . LEU A 1 90 ? 9.299 -9.283 -16.215 1.00 78.62 90 LEU A C 1
ATOM 640 O O . LEU A 1 90 ? 8.882 -9.756 -15.164 1.00 78.62 90 LEU A O 1
ATOM 644 N N . ALA A 1 91 ? 8.555 -9.199 -17.317 1.00 75.62 91 ALA A N 1
ATOM 645 C CA . ALA A 1 91 ? 7.162 -9.640 -17.354 1.00 75.62 91 ALA A CA 1
ATOM 646 C C . ALA A 1 91 ? 7.035 -11.161 -17.516 1.00 75.62 91 ALA A C 1
ATOM 648 O O . ALA A 1 91 ? 6.141 -11.779 -16.943 1.00 75.62 91 ALA A O 1
ATOM 649 N N . LYS A 1 92 ? 7.909 -11.769 -18.328 1.00 76.25 92 LYS A N 1
ATOM 650 C CA . LYS A 1 92 ? 7.872 -13.200 -18.642 1.00 76.25 92 LYS A CA 1
ATOM 651 C C . LYS A 1 92 ? 9.212 -13.663 -19.209 1.00 76.25 92 LYS A C 1
ATOM 653 O O . LYS A 1 92 ? 9.838 -12.930 -19.972 1.00 76.25 92 LYS A O 1
ATOM 658 N N . VAL A 1 93 ? 9.605 -14.893 -18.884 1.00 83.19 93 VAL A N 1
ATOM 659 C CA . VAL A 1 93 ? 10.642 -15.642 -19.607 1.00 83.19 93 VAL A CA 1
ATOM 660 C C . VAL A 1 93 ? 9.948 -16.733 -20.411 1.00 83.19 93 VAL A C 1
ATOM 662 O O . VAL A 1 93 ? 9.070 -17.421 -19.894 1.00 83.19 93 VAL A O 1
ATOM 665 N N . LEU A 1 94 ? 10.313 -16.863 -21.682 1.00 79.75 94 LEU A N 1
ATOM 666 C CA . LEU A 1 94 ? 9.823 -17.907 -22.570 1.00 79.75 94 LEU A CA 1
ATOM 667 C C . LEU A 1 94 ? 11.011 -18.611 -23.206 1.00 79.75 94 LEU A C 1
ATOM 669 O O . LEU A 1 94 ? 11.911 -17.952 -23.724 1.00 79.75 94 LEU A O 1
ATOM 673 N N . THR A 1 95 ? 10.979 -19.939 -23.179 1.00 81.50 95 THR A N 1
ATOM 674 C CA . THR A 1 95 ? 11.958 -20.792 -23.847 1.00 81.50 95 THR A CA 1
ATOM 675 C C . THR A 1 95 ? 11.288 -21.425 -25.053 1.00 81.50 95 THR A C 1
ATOM 677 O O . THR A 1 95 ? 10.250 -22.070 -24.918 1.00 81.50 95 THR A O 1
ATOM 680 N N . PHE A 1 96 ? 11.880 -21.235 -26.226 1.00 73.69 96 PHE A N 1
ATOM 681 C CA . PHE A 1 96 ? 11.438 -21.862 -27.465 1.00 73.69 96 PHE A CA 1
ATOM 682 C C . PHE A 1 96 ? 12.372 -23.036 -27.766 1.00 73.69 96 PHE A C 1
ATOM 684 O O . PHE A 1 96 ? 13.575 -22.838 -27.901 1.00 73.69 96 PHE A O 1
ATOM 691 N N . THR A 1 97 ? 11.830 -24.253 -27.839 1.00 75.62 97 THR A N 1
ATOM 692 C CA . THR A 1 97 ? 12.562 -25.475 -28.235 1.00 75.62 97 THR A CA 1
ATOM 693 C C . THR A 1 97 ? 12.324 -25.852 -29.702 1.00 75.62 97 THR A C 1
ATOM 695 O O . THR A 1 97 ? 12.820 -26.862 -30.189 1.00 75.62 97 THR A O 1
ATOM 698 N N . SER A 1 98 ? 11.534 -25.054 -30.419 1.00 70.62 98 SER A N 1
ATOM 699 C CA . SER A 1 98 ? 11.245 -25.148 -31.853 1.00 70.62 98 SER A CA 1
ATOM 700 C C . SER A 1 98 ? 10.894 -23.750 -32.372 1.00 70.62 98 SER A C 1
ATOM 702 O O . SER A 1 98 ? 10.585 -22.861 -31.572 1.00 70.62 98 SER A O 1
ATOM 704 N N . PHE A 1 99 ? 10.935 -23.542 -33.692 1.00 66.12 99 PHE A N 1
ATOM 705 C CA . PHE A 1 99 ? 10.564 -22.259 -34.296 1.00 66.12 99 PHE A CA 1
ATOM 706 C C . PHE A 1 99 ? 9.138 -21.850 -33.916 1.00 66.12 99 PHE A C 1
ATOM 708 O O . PHE A 1 99 ? 8.221 -22.670 -33.889 1.00 66.12 99 PHE A O 1
ATOM 715 N N . GLY A 1 100 ? 8.949 -20.562 -33.639 1.00 70.69 100 GLY A N 1
ATOM 716 C CA . GLY A 1 100 ? 7.652 -20.019 -33.268 1.00 70.69 100 GLY A CA 1
ATOM 717 C C . GLY A 1 100 ? 7.656 -18.498 -33.218 1.00 70.69 100 GLY A C 1
ATOM 718 O O . GLY A 1 100 ? 8.699 -17.847 -33.297 1.00 70.69 100 GLY A O 1
ATOM 719 N N . THR A 1 101 ? 6.464 -17.929 -33.081 1.00 72.19 101 THR A N 1
ATOM 720 C CA . THR A 1 101 ? 6.264 -16.486 -32.962 1.00 72.19 101 THR A CA 1
ATOM 721 C C . THR A 1 101 ? 5.988 -16.126 -31.511 1.00 72.19 101 THR A C 1
ATOM 723 O O . THR A 1 101 ? 5.157 -16.751 -30.852 1.00 72.19 101 THR A O 1
ATOM 726 N N . TYR A 1 102 ? 6.652 -15.085 -31.015 1.00 76.38 102 TYR A N 1
ATOM 727 C CA . TYR A 1 102 ? 6.274 -14.458 -29.757 1.00 76.38 102 TYR A CA 1
ATOM 728 C C . TYR A 1 102 ? 5.438 -13.207 -30.029 1.00 76.38 102 TYR A C 1
ATOM 730 O O . TYR A 1 102 ? 5.930 -12.242 -30.618 1.00 76.38 102 TYR A O 1
ATOM 738 N N . THR A 1 103 ? 4.193 -13.206 -29.556 1.00 80.62 103 THR A N 1
ATOM 739 C CA . THR A 1 103 ? 3.374 -11.994 -29.461 1.00 80.62 103 THR A CA 1
ATOM 740 C C . THR A 1 103 ? 3.670 -11.312 -28.122 1.00 80.62 103 THR A C 1
ATOM 742 O O . THR A 1 103 ? 3.423 -11.921 -27.077 1.00 80.62 103 THR A O 1
ATOM 745 N N . PRO A 1 104 ? 4.202 -10.075 -28.110 1.00 77.12 104 PRO A N 1
ATOM 746 C CA . PRO A 1 104 ? 4.505 -9.369 -26.872 1.00 77.12 104 PRO A CA 1
ATOM 747 C C . PRO A 1 104 ? 3.267 -9.205 -25.989 1.00 77.12 104 PRO A C 1
ATOM 749 O O . PRO A 1 104 ? 2.257 -8.652 -26.419 1.00 77.12 104 PRO A O 1
ATOM 752 N N . THR A 1 105 ? 3.358 -9.639 -24.731 1.00 77.25 105 THR A N 1
ATOM 753 C CA . THR A 1 105 ? 2.321 -9.345 -23.733 1.00 77.25 105 THR A CA 1
ATOM 754 C C . THR A 1 105 ? 2.193 -7.831 -23.550 1.00 77.25 105 THR A C 1
ATOM 756 O O . THR A 1 105 ? 3.210 -7.127 -23.506 1.00 77.25 105 THR A O 1
ATOM 759 N N . THR A 1 106 ? 0.967 -7.326 -23.389 1.00 75.12 106 THR A N 1
ATOM 760 C CA . THR A 1 106 ? 0.695 -5.915 -23.077 1.00 75.12 106 THR A CA 1
ATOM 761 C C . THR A 1 106 ? 1.582 -5.428 -21.927 1.00 75.12 106 THR A C 1
ATOM 763 O O . THR A 1 106 ? 1.631 -6.043 -20.865 1.00 75.12 106 THR A O 1
ATOM 766 N N . GLY A 1 107 ? 2.316 -4.333 -22.154 1.00 70.19 107 GLY A N 1
ATOM 767 C CA . GLY A 1 107 ? 3.287 -3.784 -21.198 1.00 70.19 107 GLY A CA 1
ATOM 768 C C . GLY A 1 107 ? 4.746 -4.205 -21.430 1.00 70.19 107 GLY A C 1
ATOM 769 O O . GLY A 1 107 ? 5.640 -3.669 -20.774 1.00 70.19 107 GLY A O 1
ATOM 770 N N . THR A 1 108 ? 5.028 -5.095 -22.388 1.00 74.44 108 THR A N 1
ATOM 771 C CA . THR A 1 108 ? 6.405 -5.436 -22.783 1.00 74.44 108 THR A CA 1
ATOM 772 C C . THR A 1 108 ? 7.089 -4.226 -23.431 1.00 74.44 108 THR A C 1
ATOM 774 O O . THR A 1 108 ? 6.751 -3.840 -24.545 1.00 74.44 108 THR A O 1
ATOM 777 N N . LYS A 1 109 ? 8.063 -3.619 -22.739 1.00 75.00 109 LYS A N 1
ATOM 778 C CA . LYS A 1 109 ? 8.842 -2.467 -23.248 1.00 75.00 109 LYS A CA 1
ATOM 779 C C . LYS A 1 109 ? 10.165 -2.862 -23.901 1.00 75.00 109 LYS A C 1
ATOM 781 O O . LYS A 1 109 ? 10.673 -2.140 -24.750 1.00 75.00 109 LYS A O 1
ATOM 786 N N . LYS A 1 110 ? 10.755 -3.974 -23.459 1.00 73.62 110 LYS A N 1
ATOM 787 C CA . LYS A 1 110 ? 12.025 -4.511 -23.957 1.00 73.62 110 LYS A CA 1
ATOM 788 C C . LYS A 1 110 ? 11.944 -6.029 -23.973 1.00 73.62 110 LYS A C 1
ATOM 790 O O . LYS A 1 110 ? 11.399 -6.623 -23.046 1.00 73.62 110 LYS A O 1
ATOM 795 N N . ILE A 1 111 ? 12.521 -6.638 -25.000 1.00 77.06 111 ILE A N 1
ATOM 796 C CA . ILE A 1 111 ? 12.674 -8.086 -25.109 1.00 77.06 111 ILE A CA 1
ATOM 797 C C . ILE A 1 111 ? 14.162 -8.349 -25.309 1.00 77.06 111 ILE A C 1
ATOM 799 O O . ILE A 1 111 ? 14.777 -7.780 -26.207 1.00 77.06 111 ILE A O 1
ATOM 803 N N . ARG A 1 112 ? 14.749 -9.190 -24.455 1.00 75.75 112 ARG A N 1
ATOM 804 C CA . ARG A 1 112 ? 16.102 -9.716 -24.647 1.00 75.75 112 ARG A CA 1
ATOM 805 C C . ARG A 1 112 ? 15.964 -11.165 -25.094 1.00 75.75 112 ARG A C 1
ATOM 807 O O . ARG A 1 112 ? 15.354 -11.951 -24.376 1.00 75.75 112 ARG A O 1
ATOM 814 N N . VAL A 1 113 ? 16.549 -11.504 -26.238 1.00 76.12 113 VAL A N 1
ATOM 815 C CA . VAL A 1 113 ? 16.589 -12.878 -26.752 1.00 76.12 113 VAL A CA 1
ATOM 816 C C . VAL A 1 113 ? 18.035 -13.374 -26.691 1.00 76.12 113 VAL A C 1
ATOM 818 O O . VAL A 1 113 ? 18.826 -13.024 -27.563 1.00 76.12 113 VAL A O 1
ATOM 821 N N . PRO A 1 114 ? 18.427 -14.126 -25.649 1.00 67.81 114 PRO A N 1
ATOM 822 C CA . PRO A 1 114 ? 19.672 -14.879 -25.678 1.00 67.81 114 PRO A CA 1
ATOM 823 C C . PRO A 1 114 ? 19.457 -16.177 -26.473 1.00 67.81 114 PRO A C 1
ATOM 825 O O . PRO A 1 114 ? 18.615 -16.994 -26.107 1.00 67.81 114 PRO A O 1
ATOM 828 N N . ALA A 1 115 ? 20.202 -16.369 -27.561 1.00 65.06 115 ALA A N 1
ATOM 829 C CA . ALA A 1 115 ? 20.273 -17.655 -28.253 1.00 65.06 115 ALA A CA 1
ATOM 830 C C . ALA A 1 115 ? 21.291 -18.560 -27.539 1.00 65.06 115 ALA A C 1
ATOM 832 O O . ALA A 1 115 ? 22.400 -18.114 -27.247 1.00 65.06 115 ALA A O 1
ATOM 833 N N . VAL A 1 116 ? 20.927 -19.814 -27.247 1.00 59.62 116 VAL A N 1
ATOM 834 C CA . VAL A 1 116 ? 21.828 -20.810 -26.641 1.00 59.62 116 VAL A CA 1
ATOM 835 C C . VAL A 1 116 ? 21.701 -22.134 -27.411 1.00 59.62 116 VAL A C 1
ATOM 837 O O . VAL A 1 116 ? 20.713 -22.839 -27.235 1.00 59.62 116 VAL A O 1
ATOM 840 N N . GLY A 1 117 ? 22.710 -22.455 -28.237 1.00 55.50 117 GLY A N 1
ATOM 841 C CA . GLY A 1 117 ? 22.950 -23.771 -28.864 1.00 55.50 117 GLY A CA 1
ATOM 842 C C . GLY A 1 117 ? 22.295 -24.053 -30.234 1.00 55.50 117 GLY A C 1
ATOM 843 O O . GLY A 1 117 ? 21.163 -23.649 -30.472 1.00 55.50 117 GLY A O 1
ATOM 844 N N . GLY A 1 118 ? 23.010 -24.813 -31.087 1.00 47.69 118 GLY A N 1
ATOM 845 C CA . GLY A 1 118 ? 22.496 -25.556 -32.254 1.00 47.69 118 GLY A CA 1
ATOM 846 C C . GLY A 1 118 ? 22.835 -24.980 -33.637 1.00 47.69 118 GLY A C 1
ATOM 847 O O . GLY A 1 118 ? 22.156 -24.083 -34.122 1.00 47.69 118 GLY A O 1
ATOM 848 N N . GLU A 1 119 ? 23.857 -25.530 -34.291 1.00 44.44 119 GLU A N 1
ATOM 849 C CA . GLU A 1 119 ? 24.248 -25.255 -35.681 1.00 44.44 119 GLU A CA 1
ATOM 850 C C . GLU A 1 119 ? 23.183 -25.733 -36.694 1.00 44.44 119 GLU A C 1
ATOM 852 O O . GLU A 1 119 ? 22.955 -26.927 -36.867 1.00 44.44 119 GLU A O 1
ATOM 857 N N . GLY A 1 120 ? 22.491 -24.801 -37.360 1.00 54.16 120 GLY A N 1
ATOM 858 C CA . GLY A 1 120 ? 21.487 -25.120 -38.380 1.00 54.16 120 GLY A CA 1
ATOM 859 C C . GLY A 1 120 ? 21.218 -23.958 -39.340 1.00 54.16 120 GLY A C 1
ATOM 860 O O . GLY A 1 120 ? 21.061 -22.812 -38.919 1.00 54.16 120 GLY A O 1
ATOM 861 N N . CYS A 1 121 ? 21.179 -24.253 -40.642 1.00 49.62 121 CYS A N 1
ATOM 862 C CA . CYS A 1 121 ? 21.034 -23.279 -41.728 1.00 49.62 121 CYS A CA 1
ATOM 863 C C . CYS A 1 121 ? 19.578 -22.782 -41.850 1.00 49.62 121 CYS A C 1
ATOM 865 O O . CYS A 1 121 ? 18.695 -23.530 -42.267 1.00 49.62 121 CYS A O 1
ATOM 867 N N . GLY A 1 122 ? 19.310 -21.520 -41.504 1.00 55.38 122 GLY A N 1
ATOM 868 C CA . GLY A 1 122 ? 17.967 -20.931 -41.568 1.00 55.38 122 GLY A CA 1
ATOM 869 C C . GLY A 1 122 ? 17.607 -20.374 -42.951 1.00 55.38 122 GLY A C 1
ATOM 870 O O . GLY A 1 122 ? 18.013 -19.266 -43.293 1.00 55.38 122 GLY A O 1
ATOM 871 N N . GLY A 1 123 ? 16.799 -21.101 -43.728 1.00 50.44 123 GLY A N 1
ATOM 872 C CA . GLY A 1 123 ? 16.081 -20.563 -44.889 1.00 50.44 123 GLY A CA 1
ATOM 873 C C . GLY A 1 123 ? 14.698 -20.026 -44.494 1.00 50.44 123 GLY A C 1
ATOM 874 O O . GLY A 1 123 ? 13.935 -20.734 -43.845 1.00 50.44 123 GLY A O 1
ATOM 875 N N . GLY A 1 124 ? 14.358 -18.797 -44.909 1.00 55.78 124 GLY A N 1
ATOM 876 C CA . GLY A 1 124 ? 12.973 -18.292 -44.899 1.00 55.78 124 GLY A CA 1
ATOM 877 C C . GLY A 1 124 ? 12.508 -17.519 -43.657 1.00 55.78 124 GLY A C 1
ATOM 878 O O . GLY A 1 124 ? 11.428 -17.798 -43.147 1.00 55.78 124 GLY A O 1
ATOM 879 N N . VAL A 1 125 ? 13.268 -16.527 -43.178 1.00 51.56 125 VAL A N 1
ATOM 880 C CA . VAL A 1 125 ? 12.831 -15.656 -42.065 1.00 51.56 125 VAL A CA 1
ATOM 881 C C . VAL A 1 125 ? 11.705 -14.706 -42.516 1.00 51.56 125 VAL A C 1
ATOM 883 O O . VAL A 1 125 ? 11.967 -13.835 -43.348 1.00 51.56 125 VAL A O 1
ATOM 886 N N . PRO A 1 126 ? 10.465 -14.811 -41.992 1.00 54.44 126 PRO A N 1
ATOM 887 C CA . PRO A 1 126 ? 9.403 -13.847 -42.285 1.00 54.44 126 PRO A CA 1
ATOM 888 C C . PRO A 1 126 ? 9.685 -12.483 -41.632 1.00 54.44 126 PRO A C 1
ATOM 890 O O . PRO A 1 126 ? 10.304 -12.412 -40.566 1.00 54.44 126 PRO A O 1
ATOM 893 N N . SER A 1 127 ? 9.214 -11.395 -42.255 1.00 47.81 127 SER A N 1
ATOM 894 C CA . SER A 1 127 ? 9.480 -10.026 -41.795 1.00 47.81 127 SER A CA 1
ATOM 895 C C . SER A 1 127 ? 8.962 -9.784 -40.370 1.00 47.81 127 SER A C 1
ATOM 897 O O . SER A 1 127 ? 7.801 -10.023 -40.045 1.00 47.81 127 SER A O 1
ATOM 899 N N . SER A 1 128 ? 9.845 -9.305 -39.496 1.00 54.00 128 SER A N 1
ATOM 900 C CA . SER A 1 128 ? 9.505 -8.892 -38.133 1.00 54.00 128 SER A CA 1
ATOM 901 C C . SER A 1 128 ? 9.065 -7.426 -38.092 1.00 54.00 128 SER A C 1
ATOM 903 O O . SER A 1 128 ? 9.618 -6.582 -38.798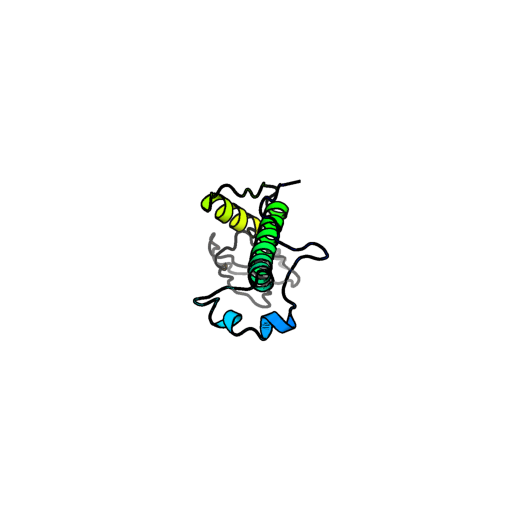 1.00 54.00 128 SER A O 1
ATOM 905 N N . SER A 1 129 ? 8.084 -7.114 -37.242 1.00 52.19 129 SER A N 1
ATOM 906 C CA . SER A 1 129 ? 7.572 -5.757 -37.000 1.00 52.19 129 SER A CA 1
ATOM 907 C C . SER A 1 129 ? 7.815 -5.340 -35.545 1.00 52.19 129 SER A C 1
ATOM 909 O O . SER A 1 129 ? 8.161 -6.166 -34.701 1.00 52.19 129 SER A O 1
ATOM 911 N N . SER A 1 130 ? 7.568 -4.074 -35.195 1.00 51.72 130 SER A N 1
ATOM 912 C CA . SER A 1 130 ? 7.608 -3.617 -33.794 1.00 51.72 130 SER A CA 1
ATOM 913 C C . SER A 1 130 ? 6.605 -4.343 -32.877 1.00 51.72 130 SER A C 1
ATOM 915 O O . SER A 1 130 ? 6.757 -4.301 -31.657 1.00 51.72 130 SER A O 1
ATOM 917 N N . ALA A 1 131 ? 5.616 -5.041 -33.450 1.00 51.66 131 ALA A N 1
ATOM 918 C CA . ALA A 1 131 ? 4.630 -5.857 -32.745 1.00 51.66 131 ALA A CA 1
ATOM 919 C C . ALA A 1 131 ? 4.920 -7.371 -32.802 1.00 51.66 131 ALA A C 1
ATOM 921 O O . ALA A 1 131 ? 4.232 -8.152 -32.145 1.00 51.66 131 ALA A O 1
ATOM 922 N N . THR A 1 132 ? 5.903 -7.822 -33.587 1.00 50.97 132 THR A N 1
ATOM 923 C CA . THR A 1 132 ? 6.156 -9.252 -33.819 1.00 50.97 132 THR A CA 1
ATOM 924 C C . THR A 1 132 ? 7.644 -9.500 -33.999 1.00 50.97 132 THR A C 1
ATOM 926 O O . THR A 1 132 ? 8.234 -9.061 -34.984 1.00 50.97 132 THR A O 1
ATOM 929 N N . GLN A 1 133 ? 8.252 -10.223 -33.056 1.00 55.22 133 GLN A N 1
ATOM 930 C CA . GLN A 1 133 ? 9.657 -10.607 -33.158 1.00 55.22 133 GLN A CA 1
ATOM 931 C C . GLN A 1 133 ? 9.777 -12.060 -33.606 1.00 55.22 133 GLN A C 1
ATOM 933 O O . GLN A 1 133 ? 9.296 -12.973 -32.931 1.00 55.22 133 GLN A O 1
ATOM 938 N N . THR A 1 134 ? 10.433 -12.253 -34.746 1.00 55.50 134 THR A N 1
ATOM 939 C CA . THR A 1 134 ? 10.763 -13.570 -35.286 1.00 55.50 134 THR A CA 1
ATOM 940 C C . THR A 1 134 ? 12.111 -13.994 -34.719 1.00 55.50 134 THR A C 1
ATOM 942 O O . THR A 1 134 ? 13.106 -13.291 -34.883 1.00 55.50 134 THR A O 1
ATOM 945 N N . ILE A 1 135 ? 12.156 -15.135 -34.034 1.00 56.75 135 ILE A N 1
ATOM 946 C CA . ILE A 1 135 ? 13.400 -15.692 -33.501 1.0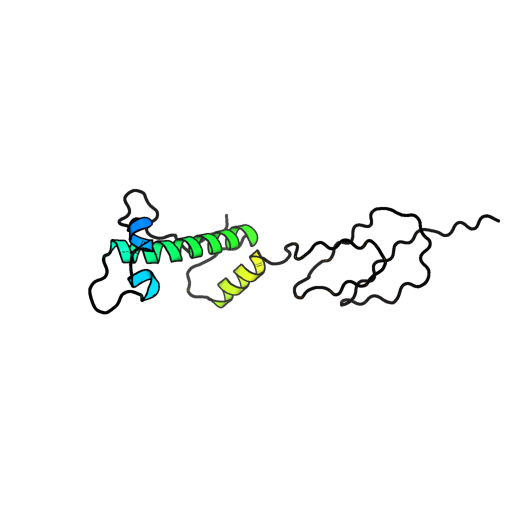0 56.75 135 ILE A CA 1
ATOM 947 C C . ILE A 1 135 ? 13.949 -16.655 -34.554 1.00 56.75 135 ILE A C 1
ATOM 949 O O . ILE A 1 135 ? 13.355 -17.703 -34.798 1.00 56.75 135 ILE A O 1
ATOM 953 N N . THR A 1 136 ? 15.064 -16.284 -35.188 1.00 54.16 136 THR A N 1
ATOM 954 C CA . THR A 1 136 ? 15.801 -17.149 -36.124 1.00 54.16 136 THR A CA 1
ATOM 955 C C . THR A 1 136 ? 17.186 -17.428 -35.561 1.00 54.16 136 THR A C 1
ATOM 957 O O . THR A 1 136 ? 17.829 -16.526 -35.029 1.00 54.16 136 THR A O 1
ATOM 960 N N . MET A 1 137 ? 17.652 -18.665 -35.695 1.00 52.56 137 MET A N 1
ATOM 961 C CA . MET A 1 137 ? 19.034 -19.056 -35.428 1.00 52.56 137 MET A CA 1
ATOM 962 C C . MET A 1 137 ? 19.729 -19.255 -36.784 1.00 52.56 137 MET A C 1
ATOM 964 O O . MET A 1 137 ? 19.246 -20.052 -37.582 1.00 52.56 137 MET A O 1
ATOM 968 N N . GLY A 1 138 ? 20.789 -18.496 -37.095 1.00 47.34 138 GLY A N 1
ATOM 969 C CA . GLY A 1 138 ? 21.498 -18.607 -38.379 1.00 47.34 138 GLY A CA 1
ATOM 970 C C . GLY A 1 138 ? 22.960 -18.145 -38.314 1.00 47.34 138 GLY A C 1
ATOM 971 O O . GLY A 1 138 ? 23.243 -17.089 -37.752 1.00 47.34 138 GLY A O 1
ATOM 972 N N . GLY A 1 139 ? 23.864 -18.946 -38.893 1.00 46.66 139 GLY A N 1
ATOM 973 C CA . GLY A 1 139 ? 25.289 -18.668 -39.143 1.00 46.66 139 GLY A CA 1
ATOM 974 C C . GLY A 1 139 ? 25.681 -19.027 -40.592 1.00 46.66 139 GLY A C 1
ATOM 975 O O . GLY A 1 139 ? 24.868 -19.615 -41.305 1.00 46.66 139 GLY A O 1
ATOM 976 N N . GLU A 1 140 ? 26.880 -18.622 -41.040 1.00 40.78 140 GLU A N 1
ATOM 977 C CA . GLU A 1 140 ? 27.340 -18.670 -42.446 1.00 40.78 140 GLU A CA 1
ATOM 978 C C . GLU A 1 140 ? 27.291 -20.063 -43.108 1.00 40.78 140 GLU A C 1
ATOM 980 O O . GLU A 1 140 ? 27.564 -21.091 -42.490 1.00 40.78 140 GLU A O 1
ATOM 985 N N . CYS A 1 141 ? 26.971 -20.072 -44.408 1.00 42.03 141 CYS A N 1
ATOM 986 C CA . CYS A 1 141 ? 26.880 -21.267 -45.246 1.00 42.03 141 CYS A CA 1
ATOM 987 C C . CYS A 1 141 ? 28.274 -21.674 -45.747 1.00 42.03 141 CYS A C 1
ATOM 989 O O . CYS A 1 141 ? 28.830 -21.011 -46.623 1.00 42.03 141 CYS A O 1
ATOM 991 N N . VAL A 1 142 ? 28.831 -22.769 -45.226 1.00 36.72 142 VAL A N 1
ATOM 992 C CA . VAL A 1 142 ? 30.018 -23.400 -45.821 1.00 36.72 142 VAL A CA 1
ATOM 993 C C . VAL A 1 142 ? 29.548 -24.442 -46.831 1.00 36.72 142 VAL A C 1
ATOM 995 O O . VAL A 1 142 ? 29.045 -25.504 -46.469 1.00 36.72 142 VAL A O 1
ATOM 998 N N . VAL A 1 143 ? 29.702 -24.121 -48.114 1.00 36.81 143 VAL A N 1
ATOM 999 C CA . VAL A 1 143 ? 29.579 -25.080 -49.215 1.00 36.81 143 VAL A CA 1
ATOM 1000 C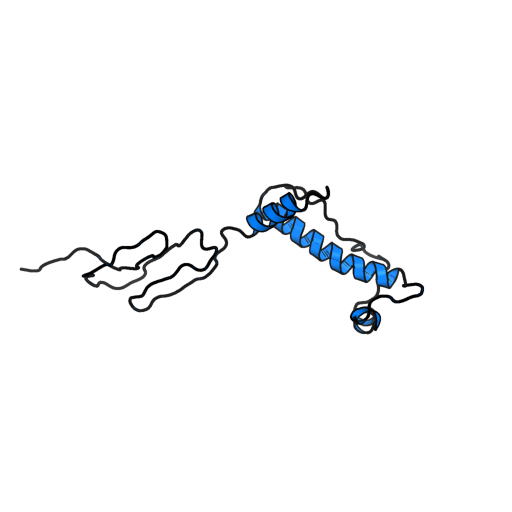 C . VAL A 1 143 ? 30.924 -25.793 -49.330 1.00 36.81 143 VAL A C 1
ATOM 1002 O O . VAL A 1 143 ? 31.914 -25.171 -49.710 1.00 36.81 143 VAL A O 1
ATOM 1005 N N . TYR A 1 144 ? 30.983 -27.079 -48.986 1.00 32.19 144 TYR A N 1
ATOM 1006 C CA . TYR A 1 144 ? 32.116 -27.912 -49.389 1.00 32.19 144 TYR A CA 1
ATOM 1007 C C . TYR A 1 144 ? 31.911 -28.311 -50.855 1.00 32.19 144 TYR A C 1
ATOM 1009 O O . TYR A 1 144 ? 30.873 -28.883 -51.193 1.00 32.19 144 TYR A O 1
ATOM 1017 N N . ALA A 1 145 ? 32.866 -27.916 -51.702 1.00 35.91 145 ALA A N 1
ATOM 1018 C CA . ALA A 1 145 ? 32.974 -28.323 -53.103 1.00 35.91 145 ALA A CA 1
ATOM 1019 C C . ALA A 1 145 ? 33.398 -29.792 -53.233 1.00 35.91 145 ALA A C 1
ATOM 1021 O O . ALA A 1 145 ? 34.154 -30.261 -52.349 1.00 35.91 145 ALA A O 1
#

Foldseek 3Di:
DAAFPLAQAQPDPPRLADDPVCLVPDPCVVVPDDPDDDDPNNVSNVSNVVSVVVSVLQVLLCVQQVYHDDPPPPPVVNVVSSVNSPAPDDPDDDDDPDWDKDFDDPRDPDDDDDDDDDDDADDDFDDADPRIDGDDDHDDDDDDD

pLDDT: mean 81.43, std 18.57, range [32.19, 98.0]